Protein AF-0000000078528444 (afdb_homodimer)

Solvent-accessible surface area (backbone atoms only — not comparable to full-atom values): 7520 Å² total; per-residue (Å²): 133,92,70,91,49,75,24,72,41,62,31,31,25,71,40,75,47,79,59,92,62,37,23,43,39,30,30,40,51,49,63,87,40,66,43,49,20,48,39,47,48,66,54,41,60,75,69,61,65,46,71,70,37,68,32,28,48,34,29,43,23,76,49,30,40,80,46,70,135,135,90,71,89,49,73,26,72,39,62,30,30,26,71,40,74,47,78,57,94,61,39,24,42,39,28,30,39,49,49,64,88,42,67,45,51,21,46,40,47,49,66,54,40,58,74,69,61,66,46,71,71,36,68,33,30,46,35,30,42,24,77,50,30,41,79,44,71,135

pLDDT: mean 96.53, std 6.52, range [53.47, 98.94]

InterPro domains:
  IPR004606 Molybdenum-pterin binding domain [PS51866] (2-68)
  IPR004606 Molybdenum-pterin binding domain [TIGR00638] (1-67)
  IPR005116 Transport-associated OB, type 1 [PF03459] (4-66)
  IPR008995 Molybdate/tungstate binding, C-terminal [SSF50331] (1-69)

Nearest PDB structures (foldseek):
  9bjf-assembly1_E  TM=9.852E-01  e=2.372E-08  Eubacterium limosum
  1gut-assembly1_C  TM=9.448E-01  e=1.728E-06  Clostridium pasteurianum
  1h9m-assembly1_A  TM=9.781E-01  e=3.579E-05  Azotobacter vinelandii
  1h9r-assembly1_A  TM=9.272E-01  e=1.559E-03  Escherichia coli
  1o7l-assembly1_A  TM=8.872E-01  e=2.326E-03  Escherichia coli

Secondary structure (DSSP, 8-state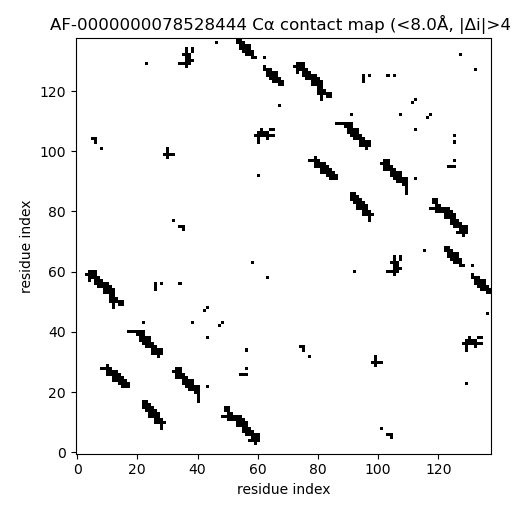):
-----SEEEEEEEEEEEE-SSEEEEEEEEETTEEEEEEEEHHHHHHTT--TT-EEEEEE-GGG-EEE--/-----SEEEEEEEEEEEE-SSEEEEEEEEETTEEEEEEEEHHHHHHTT--TT-EEEEEE-GGG-EEE--

Sequence (138 aa):
MKLSARNQFKGKVVGIETGAVNAIVTIDIGGGNIVSSTVSMAAVRDLELEVGKDAYAIIKATSVMVGIDMKLSARNQFKGKVVGIETGAVNAIVTIDIGGGNIVSSTVSMAAVRDLELEVGKDAYAIIKATSVMVGID

Foldseek 3Di:
DDDPAPDKAKFFFADWADDDFWIWTWTDRDPPDIDIDIGTPVCCVVVVHDGGDIDMDTDHPVRDDDDDD/DDDPFPDKAKFFFADWADDDFWIWTWTDRDPPDIDIDIGTPVCCVVVVHDGGDIDMDTDHPVRDDDDDD

Radius of gyration: 15.29 Å; Cα contacts (8 Å, |Δi|>4): 341; chains: 2; bounding box: 34×42×35 Å

Structure (mmCIF, N/CA/C/O backbone):
data_AF-0000000078528444-model_v1
#
loop_
_entity.id
_entity.type
_entity.pdbx_description
1 polymer 'Molybdenum-pterin-binding protein'
#
loop_
_atom_site.group_PDB
_atom_site.id
_atom_site.type_symbol
_atom_site.label_atom_id
_atom_site.label_alt_id
_atom_site.label_comp_id
_atom_site.label_asym_id
_atom_site.label_entity_id
_atom_site.label_seq_id
_atom_site.pdbx_PDB_ins_code
_atom_site.Cartn_x
_atom_site.Cartn_y
_atom_site.Cartn_z
_atom_site.occupancy
_atom_site.B_iso_or_equiv
_atom_site.auth_seq_id
_atom_site.auth_comp_id
_atom_site.auth_asym_id
_atom_site.auth_atom_id
_atom_site.pdbx_PDB_model_num
ATOM 1 N N . MET A 1 1 ? -16.922 9.586 1.63 1 53.47 1 MET A N 1
ATOM 2 C CA . MET A 1 1 ? -16.25 9.648 0.338 1 53.47 1 MET A CA 1
ATOM 3 C C . MET A 1 1 ? -16.234 8.281 -0.336 1 53.47 1 MET A C 1
ATOM 5 O O . MET A 1 1 ? -16.094 7.258 0.335 1 53.47 1 MET A O 1
ATOM 9 N N . LYS A 1 2 ? -16.828 8.172 -1.377 1 73.38 2 LYS A N 1
ATOM 10 C CA . LYS A 1 2 ? -16.844 6.91 -2.117 1 73.38 2 LYS A CA 1
ATOM 11 C C . LYS A 1 2 ? -15.617 6.777 -3.012 1 73.38 2 LYS A C 1
ATOM 13 O O . LYS A 1 2 ? -15.375 7.625 -3.873 1 73.38 2 LYS A O 1
ATOM 18 N N . LEU A 1 3 ? -14.547 6.039 -2.758 1 83.19 3 LEU A N 1
ATOM 19 C CA . LEU A 1 3 ? -13.352 5.797 -3.561 1 83.19 3 LEU A CA 1
ATOM 20 C C . LEU A 1 3 ? -13.336 4.367 -4.082 1 83.19 3 LEU A C 1
ATOM 22 O O . LEU A 1 3 ? -13.859 3.457 -3.438 1 83.19 3 LEU A O 1
ATOM 26 N N . SER A 1 4 ? -12.875 4.242 -5.293 1 90.19 4 SER A N 1
ATOM 27 C CA . SER A 1 4 ? -12.789 2.941 -5.949 1 90.19 4 SER A CA 1
ATOM 28 C C . SER A 1 4 ? -11.531 2.186 -5.52 1 90.19 4 SER A C 1
ATOM 30 O O . SER A 1 4 ? -11.305 1.058 -5.961 1 90.19 4 SER A O 1
ATOM 32 N N . ALA A 1 5 ? -10.789 2.738 -4.684 1 92.06 5 ALA A N 1
ATOM 33 C CA . ALA A 1 5 ? -9.547 2.1 -4.25 1 92.06 5 ALA A CA 1
ATOM 34 C C . ALA A 1 5 ? -9.836 0.871 -3.393 1 92.06 5 ALA A C 1
ATOM 36 O O . ALA A 1 5 ? -10.586 0.951 -2.412 1 92.06 5 ALA A O 1
ATOM 37 N N . ARG A 1 6 ? -9.18 -0.217 -3.607 1 93.94 6 ARG A N 1
ATOM 38 C CA . ARG A 1 6 ? -9.461 -1.472 -2.918 1 93.94 6 ARG A CA 1
ATOM 39 C C . ARG A 1 6 ? -8.75 -1.53 -1.57 1 93.94 6 ARG A C 1
ATOM 41 O O . ARG A 1 6 ? -9.164 -2.271 -0.676 1 93.94 6 ARG A O 1
ATOM 48 N N . ASN A 1 7 ? -7.656 -0.787 -1.561 1 98.44 7 ASN A N 1
ATOM 49 C CA . ASN A 1 7 ? -6.902 -0.777 -0.31 1 98.44 7 ASN A CA 1
ATOM 50 C C . ASN A 1 7 ? -7.137 0.51 0.475 1 98.44 7 ASN A C 1
ATOM 52 O O . ASN A 1 7 ? -6.738 1.591 0.038 1 98.44 7 ASN A O 1
ATOM 56 N N . GLN A 1 8 ? -7.75 0.389 1.627 1 97.81 8 GLN A N 1
ATOM 57 C CA . GLN A 1 8 ? -7.961 1.497 2.553 1 97.81 8 GLN A CA 1
ATOM 58 C C . GLN A 1 8 ? -7.656 1.078 3.988 1 97.81 8 GLN A C 1
ATOM 60 O O . GLN A 1 8 ? -8.367 0.253 4.562 1 97.81 8 GLN A O 1
ATOM 65 N N . PHE A 1 9 ? -6.641 1.693 4.539 1 97.94 9 PHE A N 1
ATOM 66 C CA . PHE A 1 9 ? -6.199 1.32 5.879 1 97.94 9 PHE A CA 1
ATOM 67 C C . PHE A 1 9 ? -6.285 2.51 6.828 1 97.94 9 PHE A C 1
ATOM 69 O O . PHE A 1 9 ? -5.645 3.537 6.605 1 97.94 9 PHE A O 1
ATOM 76 N N . LYS A 1 10 ? -7.066 2.35 7.828 1 97.81 10 LYS A N 1
ATOM 77 C CA . LYS A 1 10 ? -7.117 3.373 8.867 1 97.81 10 LYS A CA 1
ATOM 78 C C . LYS A 1 10 ? -5.895 3.299 9.773 1 97.81 10 LYS A C 1
ATOM 80 O O . LYS A 1 10 ? -5.422 2.209 10.102 1 97.81 10 LYS A O 1
ATOM 85 N N . GLY A 1 11 ? -5.449 4.43 10.172 1 98.38 11 GLY A N 1
ATOM 86 C CA . GLY A 1 11 ? -4.32 4.473 11.086 1 98.38 11 GLY A CA 1
ATOM 87 C C . GLY A 1 11 ? -4.098 5.844 11.695 1 98.38 11 GLY A C 1
ATOM 88 O O . GLY A 1 11 ? -5.027 6.652 11.773 1 98.38 11 GLY A O 1
ATOM 89 N N . LYS A 1 12 ? -2.895 5.98 12.188 1 98.75 12 LYS A N 1
ATOM 90 C CA . LYS A 1 12 ? -2.475 7.234 12.812 1 98.75 12 LYS A CA 1
ATOM 91 C C . LYS A 1 12 ? -1.188 7.758 12.18 1 98.75 12 LYS A C 1
ATOM 93 O O . LYS A 1 12 ? -0.255 6.992 11.93 1 98.75 12 LYS A O 1
ATOM 98 N N . VAL A 1 13 ? -1.215 9.07 11.977 1 98.94 13 VAL A N 1
ATOM 99 C CA . VAL A 1 13 ? 0.032 9.68 11.523 1 98.94 13 VAL A CA 1
ATOM 100 C C . VAL A 1 13 ? 1.078 9.594 12.633 1 98.94 13 VAL A C 1
ATOM 102 O O . VAL A 1 13 ? 0.836 10.039 13.758 1 98.94 13 VAL A O 1
ATOM 105 N N . VAL A 1 14 ? 2.232 9.07 12.305 1 98.88 14 VAL A N 1
ATOM 106 C CA . VAL A 1 14 ? 3.238 8.914 13.352 1 98.88 14 VAL A CA 1
ATOM 107 C C . VAL A 1 14 ? 4.504 9.68 12.977 1 98.88 14 VAL A C 1
ATOM 109 O O . VAL A 1 14 ? 5.438 9.781 13.773 1 98.88 14 VAL A O 1
ATOM 112 N N . GLY A 1 15 ? 4.539 10.188 11.734 1 98.81 15 GLY A N 1
ATOM 113 C CA . GLY A 1 15 ? 5.684 10.984 11.312 1 98.81 15 GLY A CA 1
ATOM 114 C C . GLY A 1 15 ? 5.406 11.828 10.086 1 98.81 15 GLY A C 1
ATOM 115 O O . GLY A 1 15 ? 4.645 11.414 9.203 1 98.81 15 GLY A O 1
ATOM 116 N N . ILE A 1 16 ? 6.027 12.992 10.039 1 98.75 16 ILE A N 1
ATOM 117 C CA . ILE A 1 16 ? 6.023 13.867 8.875 1 98.75 16 ILE A CA 1
ATOM 118 C C . ILE A 1 16 ? 7.422 14.438 8.648 1 98.75 16 ILE A C 1
ATOM 120 O O . ILE A 1 16 ? 7.941 15.172 9.5 1 98.75 16 ILE A O 1
ATOM 124 N N . GLU A 1 17 ? 7.957 14.055 7.594 1 98.56 17 GLU A N 1
ATOM 125 C CA . GLU A 1 17 ? 9.242 14.602 7.168 1 98.56 17 GLU A CA 1
ATOM 126 C C . GLU A 1 17 ? 9.07 15.594 6.027 1 98.56 17 GLU A C 1
ATOM 128 O O . GLU A 1 17 ? 8.812 15.203 4.887 1 98.56 17 GLU A O 1
ATOM 133 N N . THR A 1 18 ? 9.32 16.859 6.328 1 97.31 18 THR A N 1
ATOM 134 C CA . THR A 1 18 ? 9 17.906 5.379 1 97.31 18 THR A CA 1
ATOM 135 C C . THR A 1 18 ? 10.188 18.203 4.465 1 97.31 18 THR A C 1
ATOM 137 O O . THR A 1 18 ? 11.336 18.188 4.91 1 97.31 18 THR A O 1
ATOM 140 N N . GLY A 1 19 ? 9.844 18.328 3.17 1 95.62 19 GLY A N 1
ATOM 141 C CA . GLY A 1 19 ? 10.773 18.891 2.199 1 95.62 19 GLY A CA 1
ATOM 142 C C . GLY A 1 19 ? 10.336 20.234 1.662 1 95.62 19 GLY A C 1
ATOM 143 O O . GLY A 1 19 ? 9.609 20.969 2.334 1 95.62 19 GLY A O 1
ATOM 144 N N . ALA A 1 20 ? 10.914 20.547 0.524 1 95.88 20 ALA A N 1
ATOM 145 C CA . ALA A 1 20 ? 10.586 21.844 -0.05 1 95.88 20 ALA A CA 1
ATOM 146 C C . ALA A 1 20 ? 9.203 21.828 -0.688 1 95.88 20 ALA A C 1
ATOM 148 O O . ALA A 1 20 ? 8.422 22.766 -0.506 1 95.88 20 ALA A O 1
ATOM 149 N N . VAL A 1 21 ? 8.922 20.812 -1.365 1 97.5 21 VAL A N 1
ATOM 150 C CA . VAL A 1 21 ? 7.672 20.734 -2.119 1 97.5 21 VAL A CA 1
ATOM 151 C C . VAL A 1 21 ? 6.789 19.625 -1.557 1 97.5 21 VAL A C 1
ATOM 153 O O . VAL A 1 21 ? 5.57 19.781 -1.44 1 97.5 21 VAL A O 1
ATOM 156 N N . ASN A 1 22 ? 7.441 18.531 -1.132 1 98.5 22 ASN A N 1
ATOM 157 C CA . ASN A 1 22 ? 6.719 17.359 -0.651 1 98.5 22 ASN A CA 1
ATOM 158 C C . ASN A 1 22 ? 7.148 16.984 0.762 1 98.5 22 ASN A C 1
ATOM 160 O O . ASN A 1 22 ? 8.109 17.547 1.297 1 98.5 22 ASN A O 1
ATOM 164 N N . ALA A 1 23 ? 6.355 16.188 1.32 1 98.56 23 ALA A N 1
ATOM 165 C CA . ALA A 1 23 ? 6.672 15.547 2.596 1 98.56 23 ALA A CA 1
ATOM 166 C C . ALA A 1 23 ? 6.488 14.031 2.516 1 98.56 23 ALA A C 1
ATOM 168 O O . ALA A 1 23 ? 5.762 13.531 1.654 1 98.56 23 ALA A O 1
ATOM 169 N N . ILE A 1 24 ? 7.219 13.359 3.354 1 98.75 24 ILE A N 1
ATOM 170 C CA . ILE A 1 24 ? 6.93 11.953 3.621 1 98.75 24 ILE A CA 1
ATOM 171 C C . ILE A 1 24 ? 6.082 11.836 4.887 1 98.75 24 ILE A C 1
ATOM 173 O O . ILE A 1 24 ? 6.52 12.227 5.973 1 98.75 24 ILE A O 1
ATOM 177 N N . VAL A 1 25 ? 4.895 11.375 4.719 1 98.88 25 VAL A N 1
ATOM 178 C CA . VAL A 1 25 ? 3.996 11.117 5.84 1 98.88 25 VAL A CA 1
ATOM 179 C C . VAL A 1 25 ? 3.971 9.617 6.148 1 98.88 25 VAL A C 1
ATOM 181 O O . VAL A 1 25 ? 3.799 8.797 5.246 1 98.88 25 VAL A O 1
ATOM 184 N N . THR A 1 26 ? 4.168 9.281 7.371 1 98.94 26 THR A N 1
ATOM 185 C CA . THR A 1 26 ? 4.102 7.883 7.777 1 98.94 26 THR A CA 1
ATOM 186 C C . THR A 1 26 ? 2.869 7.625 8.633 1 98.94 26 THR A C 1
ATOM 188 O O . THR A 1 26 ? 2.58 8.383 9.562 1 98.94 26 THR A O 1
ATOM 191 N N . ILE A 1 27 ? 2.164 6.613 8.258 1 98.88 27 ILE A N 1
ATOM 192 C CA . ILE A 1 27 ? 0.93 6.223 8.93 1 98.88 27 ILE A CA 1
ATOM 193 C C . ILE A 1 27 ? 1.085 4.824 9.523 1 98.88 27 ILE A C 1
ATOM 195 O O . ILE A 1 27 ? 1.417 3.875 8.805 1 98.88 27 ILE A O 1
ATOM 199 N N . ASP A 1 28 ? 0.931 4.676 10.828 1 98.88 28 ASP A N 1
ATOM 200 C CA . ASP A 1 28 ? 0.838 3.379 11.484 1 98.88 28 ASP A CA 1
ATOM 201 C C . ASP A 1 28 ? -0.541 2.756 11.281 1 98.88 28 ASP A C 1
ATOM 203 O O . ASP A 1 28 ? -1.54 3.268 11.797 1 98.88 28 ASP A O 1
ATOM 207 N N . ILE A 1 29 ? -0.603 1.649 10.594 1 98.56 29 ILE A N 1
ATOM 208 C CA . ILE A 1 29 ? -1.894 1.052 10.273 1 98.56 29 ILE A CA 1
ATOM 209 C C . ILE A 1 29 ? -2.117 -0.19 11.133 1 98.56 29 ILE A C 1
ATOM 211 O O . ILE A 1 29 ? -2.994 -1.008 10.836 1 98.56 29 ILE A O 1
ATOM 215 N N . GLY A 1 30 ? -1.267 -0.396 12.133 1 97.5 30 GLY A N 1
ATOM 216 C CA . GLY A 1 30 ? -1.402 -1.497 13.07 1 97.5 30 GLY A CA 1
ATOM 217 C C . GLY A 1 30 ? -0.642 -2.74 12.648 1 97.5 30 GLY A C 1
ATOM 218 O O . GLY A 1 30 ? -0.166 -2.828 11.516 1 97.5 30 GLY A O 1
ATOM 219 N N . GLY A 1 31 ? -0.461 -3.723 13.68 1 95.62 31 GLY A N 1
ATOM 220 C CA . GLY A 1 31 ? 0.201 -4.988 13.406 1 95.62 31 GLY A CA 1
ATOM 221 C C . GLY A 1 31 ? 1.672 -4.836 13.07 1 95.62 31 GLY A C 1
ATOM 222 O O . GLY A 1 31 ? 2.252 -5.684 12.398 1 95.62 31 GLY A O 1
ATOM 223 N N . GLY A 1 32 ? 2.229 -3.709 13.422 1 96.44 32 GLY A N 1
ATOM 224 C CA . GLY A 1 32 ? 3.631 -3.461 13.133 1 96.44 32 GLY A CA 1
ATOM 225 C C . GLY A 1 32 ? 3.865 -2.922 11.734 1 96.44 32 GLY A C 1
ATOM 226 O O . GLY A 1 32 ? 5.008 -2.826 11.281 1 96.44 32 GLY A O 1
ATOM 227 N N . ASN A 1 33 ? 2.818 -2.52 11.109 1 98.12 33 ASN A N 1
ATOM 228 C CA . ASN A 1 33 ? 2.928 -2.023 9.742 1 98.12 33 ASN A CA 1
ATOM 229 C C . ASN A 1 33 ? 2.863 -0.5 9.688 1 98.12 33 ASN A C 1
ATOM 231 O O . ASN A 1 33 ? 1.888 0.1 10.148 1 98.12 33 ASN A O 1
ATOM 235 N N . ILE A 1 34 ? 3.857 0.096 9.133 1 98.69 34 ILE A N 1
ATOM 236 C CA . ILE A 1 34 ? 3.92 1.533 8.898 1 98.69 34 ILE A CA 1
ATOM 237 C C . ILE A 1 34 ? 3.955 1.805 7.395 1 98.69 34 ILE A C 1
ATOM 239 O O . ILE A 1 34 ? 4.738 1.189 6.664 1 98.69 34 ILE A O 1
ATOM 243 N N . VAL A 1 35 ? 3.076 2.676 6.918 1 98.88 35 VAL A N 1
ATOM 244 C CA . VAL A 1 35 ? 2.998 3.029 5.504 1 98.88 35 VAL A CA 1
ATOM 245 C C . VAL A 1 35 ? 3.553 4.438 5.289 1 98.88 35 VAL A C 1
ATOM 247 O O . VAL A 1 35 ? 3.15 5.379 5.977 1 98.88 35 VAL A O 1
ATOM 250 N N . SER A 1 36 ? 4.465 4.598 4.359 1 98.88 36 SER A N 1
ATOM 251 C CA . SER A 1 36 ? 4.98 5.898 3.949 1 98.88 36 SER A CA 1
ATOM 252 C C . SER A 1 36 ? 4.262 6.41 2.705 1 98.88 36 SER A C 1
ATOM 254 O O . SER A 1 36 ? 3.998 5.645 1.774 1 98.88 36 SER A O 1
ATOM 256 N N . SER A 1 37 ? 3.986 7.672 2.727 1 98.88 37 SER A N 1
ATOM 257 C CA . SER A 1 37 ? 3.363 8.352 1.598 1 98.88 37 SER A CA 1
ATOM 258 C C . SER A 1 37 ? 4.105 9.641 1.252 1 98.88 37 SER A C 1
ATOM 260 O O . SER A 1 37 ? 4.48 10.406 2.143 1 98.88 37 SER A O 1
ATOM 262 N N . THR A 1 38 ? 4.316 9.844 -0.012 1 98.75 38 THR A N 1
ATOM 263 C CA . THR A 1 38 ? 4.773 11.156 -0.463 1 98.75 38 THR A CA 1
ATOM 264 C C . THR A 1 38 ? 3.592 12.07 -0.757 1 98.75 38 THR A C 1
ATOM 266 O O . THR A 1 38 ? 2.785 11.789 -1.646 1 98.75 38 THR A O 1
ATOM 269 N N . VAL A 1 39 ? 3.479 13.109 -0.099 1 98.44 39 VAL A N 1
ATOM 270 C CA . VAL A 1 39 ? 2.352 14.039 -0.139 1 98.44 39 VAL A CA 1
ATOM 271 C C . VAL A 1 39 ? 2.861 15.453 -0.377 1 98.44 39 VAL A C 1
ATOM 273 O O . VAL A 1 39 ? 3.914 15.844 0.138 1 98.44 39 VAL A O 1
ATOM 276 N N . SER A 1 40 ? 2.07 16.156 -1.15 1 98 40 SER A N 1
ATOM 277 C CA . SER A 1 40 ? 2.49 17.547 -1.349 1 98 40 SER A CA 1
ATOM 278 C C . SER A 1 40 ? 2.373 18.344 -0.059 1 98 40 SER A C 1
ATOM 280 O O . SER A 1 40 ? 1.512 18.062 0.777 1 98 40 SER A O 1
ATOM 282 N N . MET A 1 41 ? 3.219 19.438 0.044 1 98 41 MET A N 1
ATOM 283 C CA . MET A 1 41 ? 3.135 20.312 1.212 1 98 41 MET A CA 1
ATOM 284 C C . MET A 1 41 ? 1.774 21 1.279 1 98 41 MET A C 1
ATOM 286 O O . MET A 1 41 ? 1.251 21.234 2.367 1 98 41 MET A O 1
ATOM 290 N N . ALA A 1 42 ? 1.18 21.312 0.149 1 97.81 42 ALA A N 1
ATOM 291 C CA . ALA A 1 42 ? -0.16 21.891 0.13 1 97.81 42 ALA A CA 1
ATOM 292 C C . ALA A 1 42 ? -1.182 20.938 0.744 1 97.81 42 ALA A C 1
ATOM 294 O O . ALA A 1 42 ? -2.031 21.359 1.534 1 97.81 42 ALA A O 1
ATOM 295 N N . ALA A 1 43 ? -1.111 19.672 0.382 1 97.44 43 ALA A N 1
ATOM 296 C CA . ALA A 1 43 ? -2.037 18.672 0.917 1 97.44 43 ALA A CA 1
ATOM 297 C C . ALA A 1 43 ? -1.861 18.516 2.424 1 97.44 43 ALA A C 1
ATOM 299 O O . ALA A 1 43 ? -2.842 18.359 3.158 1 97.44 43 ALA A O 1
ATOM 300 N N . VAL A 1 44 ? -0.634 18.5 2.916 1 98.06 44 VAL A N 1
ATOM 301 C CA . VAL A 1 44 ? -0.352 18.391 4.344 1 98.06 44 VAL A CA 1
ATOM 302 C C . VAL A 1 44 ? -1.071 19.516 5.094 1 98.06 44 VAL A C 1
ATOM 304 O O . VAL A 1 44 ? -1.7 19.281 6.125 1 98.06 44 VAL A O 1
ATOM 307 N N . ARG A 1 45 ? -0.986 20.703 4.57 1 97.5 45 ARG A N 1
ATOM 308 C CA . ARG A 1 45 ? -1.608 21.859 5.191 1 97.5 45 ARG A CA 1
ATOM 309 C C . ARG A 1 45 ? -3.127 21.797 5.074 1 97.5 45 ARG A C 1
ATOM 311 O O . ARG A 1 45 ? -3.84 21.984 6.062 1 97.5 45 ARG A O 1
ATOM 318 N N . ASP A 1 46 ? -3.605 21.516 3.848 1 97.81 46 ASP A N 1
ATOM 319 C CA . ASP A 1 46 ? -5.043 21.516 3.582 1 97.81 46 ASP A CA 1
ATOM 320 C C . ASP A 1 46 ? -5.754 20.469 4.438 1 97.81 46 ASP A C 1
ATOM 322 O O . ASP A 1 46 ? -6.887 20.688 4.879 1 97.81 46 ASP A O 1
ATOM 326 N N . LEU A 1 47 ? -5.125 19.344 4.66 1 97.94 47 LEU A N 1
ATOM 327 C CA . LEU A 1 47 ? -5.727 18.25 5.418 1 97.94 47 LEU A CA 1
ATOM 328 C C . LEU A 1 47 ? -5.395 18.375 6.902 1 97.94 47 LEU A C 1
ATOM 330 O O . LEU A 1 47 ? -5.883 17.594 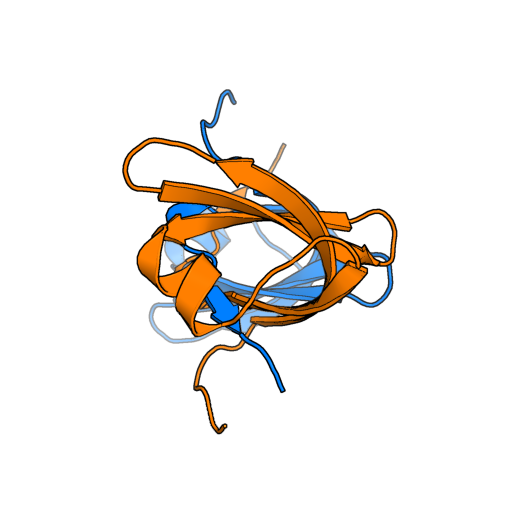7.719 1 97.94 47 LEU A O 1
ATOM 334 N N . GLU A 1 48 ? -4.504 19.344 7.199 1 98.06 48 GLU A N 1
ATOM 335 C CA . GLU A 1 48 ? -4.074 19.578 8.57 1 98.06 48 GLU A CA 1
ATOM 336 C C . GLU A 1 48 ? -3.463 18.328 9.188 1 98.06 48 GLU A C 1
ATOM 338 O O . GLU A 1 48 ? -3.828 17.938 10.297 1 98.06 48 GLU A O 1
ATOM 343 N N . LEU A 1 49 ? -2.629 17.766 8.5 1 98.62 49 LEU A N 1
ATOM 344 C CA . LEU A 1 49 ? -1.981 16.547 8.984 1 98.62 49 LEU A CA 1
ATOM 345 C C . LEU A 1 49 ? -0.989 16.875 10.094 1 98.62 49 LEU A C 1
ATOM 347 O O . LEU A 1 49 ? -0.253 17.859 10.008 1 98.62 49 LEU A O 1
ATOM 351 N N . GLU A 1 50 ? -0.978 16.094 11.102 1 98.44 50 GLU A N 1
ATOM 352 C CA . GLU A 1 50 ? -0.04 16.172 12.219 1 98.44 50 GLU A CA 1
ATOM 353 C C . GLU A 1 50 ? 0.125 14.805 12.891 1 98.44 50 GLU A C 1
ATOM 355 O O . GLU 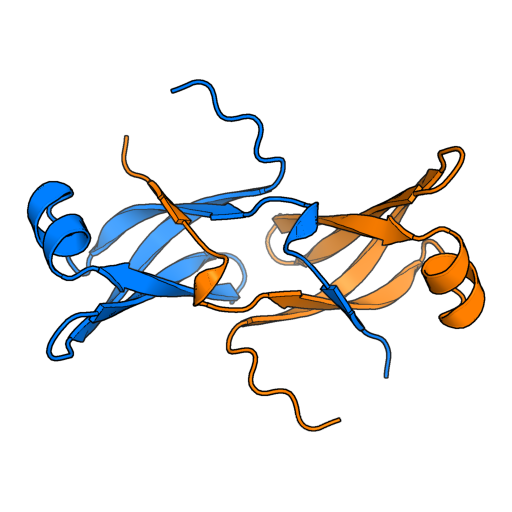A 1 50 ? -0.769 13.961 12.82 1 98.44 50 GLU A O 1
ATOM 360 N N . VAL A 1 51 ? 1.265 14.703 13.508 1 98.69 51 VAL A N 1
ATOM 361 C CA . VAL A 1 51 ? 1.493 13.461 14.242 1 98.69 51 VAL A CA 1
ATOM 362 C C . VAL A 1 51 ? 0.385 13.266 15.273 1 98.69 51 VAL A C 1
ATOM 364 O O . VAL A 1 51 ? 0.021 14.195 15.992 1 98.69 51 VAL A O 1
ATOM 367 N N . GLY A 1 52 ? -0.134 12.062 15.289 1 98.69 52 GLY A N 1
ATOM 368 C CA . GLY A 1 52 ? -1.221 11.742 16.203 1 98.69 52 GLY A CA 1
ATOM 369 C C . GLY A 1 52 ? -2.586 11.773 15.539 1 98.69 52 GLY A C 1
ATOM 370 O O . GLY A 1 52 ? -3.559 11.25 16.078 1 98.69 52 GLY A O 1
ATOM 371 N N . LYS A 1 53 ? -2.711 12.383 14.422 1 98.5 53 LYS A N 1
ATOM 372 C CA . LYS A 1 53 ? -3.982 12.523 13.719 1 98.5 53 LYS A CA 1
ATOM 373 C C . LYS A 1 53 ? -4.41 11.203 13.078 1 98.5 53 LYS A C 1
ATOM 375 O O . LYS A 1 53 ? -3.584 10.484 12.516 1 98.5 53 LYS A O 1
ATOM 380 N N . ASP A 1 54 ? -5.734 10.898 13.141 1 98.62 54 ASP A N 1
ATOM 381 C CA . ASP A 1 54 ? -6.289 9.758 12.406 1 98.62 54 ASP A CA 1
ATOM 382 C C . ASP A 1 54 ? -6.289 10.016 10.906 1 98.62 54 ASP A C 1
ATOM 384 O O . ASP A 1 54 ? -6.676 11.102 10.461 1 98.62 54 ASP A O 1
ATOM 388 N N . ALA A 1 55 ? -5.867 9.039 10.164 1 98.56 55 ALA A N 1
ATOM 389 C CA . ALA A 1 55 ? -5.816 9.164 8.711 1 98.56 55 ALA A CA 1
ATOM 390 C C . ALA A 1 55 ? -5.957 7.797 8.039 1 98.56 55 ALA A C 1
ATOM 392 O O . ALA A 1 55 ? -5.914 6.762 8.703 1 98.56 55 ALA A O 1
ATOM 393 N N . TYR A 1 56 ? -6.199 7.832 6.746 1 98.38 56 TYR A N 1
ATOM 394 C CA . TYR A 1 56 ? -6.27 6.629 5.926 1 98.38 56 TYR A CA 1
ATOM 395 C C . TYR A 1 56 ? -5.121 6.59 4.922 1 98.38 56 TYR A C 1
ATOM 397 O O . TYR A 1 56 ? -4.789 7.605 4.309 1 98.38 56 TYR A O 1
ATOM 405 N N . ALA A 1 57 ? -4.488 5.441 4.828 1 98.75 57 ALA A N 1
ATOM 406 C CA . ALA A 1 57 ? -3.68 5.133 3.648 1 98.75 57 ALA A CA 1
ATOM 407 C C . ALA A 1 57 ? -4.523 4.477 2.561 1 98.75 57 ALA A C 1
ATOM 409 O O . ALA A 1 57 ? -5.133 3.426 2.785 1 98.75 57 ALA A O 1
ATOM 410 N N . ILE A 1 58 ? -4.562 5.074 1.415 1 98.75 58 ILE A N 1
ATOM 411 C CA . ILE A 1 58 ? -5.406 4.625 0.314 1 98.75 58 ILE A CA 1
ATOM 412 C C . ILE A 1 58 ? -4.539 4.293 -0.898 1 98.75 58 ILE A C 1
ATOM 414 O O . ILE A 1 58 ? -3.723 5.113 -1.325 1 98.75 58 ILE A O 1
ATOM 418 N N . ILE A 1 59 ? -4.691 3.084 -1.43 1 98.75 59 ILE A N 1
ATOM 419 C CA . ILE A 1 59 ? -3.826 2.586 -2.494 1 98.75 59 ILE A CA 1
ATOM 420 C C . ILE A 1 59 ? -4.66 1.832 -3.527 1 98.75 59 ILE A C 1
ATOM 42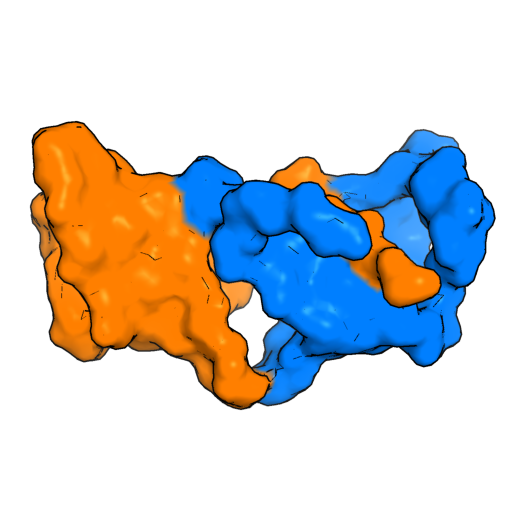2 O O . ILE A 1 59 ? -5.387 0.896 -3.184 1 98.75 59 ILE A O 1
ATOM 426 N N . LYS A 1 60 ? -4.484 2.225 -4.75 1 98.44 60 LYS A N 1
ATOM 427 C CA . LYS A 1 60 ? -5.113 1.425 -5.797 1 98.44 60 LYS A CA 1
ATOM 428 C C . LYS A 1 60 ? -4.441 0.059 -5.922 1 98.44 60 LYS A C 1
ATOM 430 O O . LYS A 1 60 ? -3.217 -0.047 -5.844 1 98.44 60 LYS A O 1
ATOM 435 N N . ALA A 1 61 ? -5.273 -0.885 -6.184 1 98.62 61 ALA A N 1
ATOM 436 C CA . ALA A 1 61 ? -4.73 -2.229 -6.379 1 98.62 61 ALA A CA 1
ATOM 437 C C . ALA A 1 61 ? -3.709 -2.25 -7.508 1 98.62 61 ALA A C 1
ATOM 439 O O . ALA A 1 61 ? -2.736 -3.008 -7.461 1 98.62 61 ALA A O 1
ATOM 440 N N . THR A 1 62 ? -3.865 -1.404 -8.469 1 98.12 62 THR A N 1
ATOM 441 C CA . THR A 1 62 ? -2.982 -1.356 -9.633 1 98.12 62 THR A CA 1
ATOM 442 C C . THR A 1 62 ? -1.628 -0.759 -9.258 1 98.12 62 THR A C 1
ATOM 444 O O . THR A 1 62 ? -0.664 -0.869 -10.016 1 98.12 62 THR A O 1
ATOM 447 N N . SER A 1 63 ? -1.537 -0.174 -8.078 1 98.62 63 SER A N 1
ATOM 448 C CA . SER A 1 63 ? -0.294 0.456 -7.645 1 98.62 63 SER A CA 1
ATOM 449 C C . SER A 1 63 ? 0.487 -0.456 -6.703 1 98.62 63 SER A C 1
ATOM 451 O O . SER A 1 63 ? 1.52 -0.058 -6.16 1 98.62 63 SER A O 1
ATOM 453 N N . VAL A 1 64 ? -0.039 -1.628 -6.488 1 98.81 64 VAL A N 1
ATOM 454 C CA . VAL A 1 64 ? 0.621 -2.605 -5.629 1 98.81 64 VAL A CA 1
ATOM 455 C C . VAL A 1 64 ? 1.359 -3.631 -6.484 1 98.81 64 VAL A C 1
ATOM 457 O O . VAL A 1 64 ? 0.745 -4.34 -7.285 1 98.81 64 VAL A O 1
ATOM 460 N N . MET A 1 65 ? 2.641 -3.699 -6.242 1 98.25 65 MET A N 1
ATOM 461 C CA . MET A 1 65 ? 3.434 -4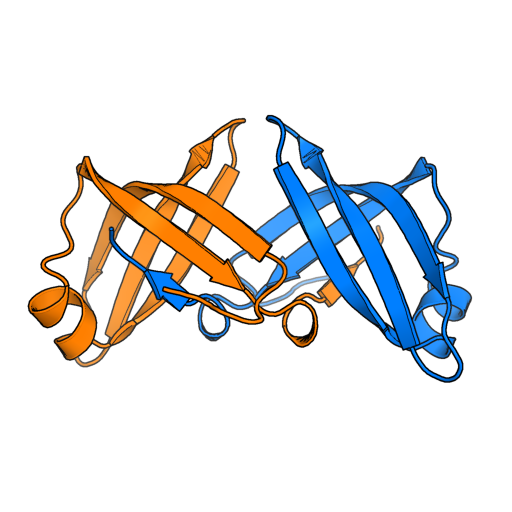.754 -6.867 1 98.25 65 MET A CA 1
ATOM 462 C C . MET A 1 65 ? 3.541 -5.969 -5.953 1 98.25 65 MET A C 1
ATOM 464 O O . MET A 1 65 ? 3.549 -5.828 -4.727 1 98.25 65 MET A O 1
ATOM 468 N N . VAL A 1 66 ? 3.719 -7.129 -6.598 1 98.44 66 VAL A N 1
ATOM 469 C CA . VAL A 1 66 ? 3.92 -8.367 -5.852 1 98.44 66 VAL A CA 1
ATOM 470 C C . VAL A 1 66 ? 5.324 -8.906 -6.113 1 98.44 66 VAL A C 1
ATOM 472 O O . VAL A 1 66 ? 5.746 -9.023 -7.27 1 98.44 66 VAL A O 1
ATOM 475 N N . GLY A 1 67 ? 6.043 -9.117 -5.051 1 97.12 67 GLY A N 1
ATOM 476 C CA . GLY A 1 67 ? 7.367 -9.719 -5.133 1 97.12 67 GLY A CA 1
ATOM 477 C C . GLY A 1 67 ? 7.473 -11.039 -4.391 1 97.12 67 GLY A C 1
ATOM 478 O O . GLY A 1 67 ? 6.656 -11.328 -3.516 1 97.12 67 GLY A O 1
ATOM 479 N N . ILE A 1 68 ? 8.453 -11.891 -4.82 1 95.56 68 ILE A N 1
ATOM 480 C CA . ILE A 1 68 ? 8.742 -13.141 -4.133 1 95.56 68 ILE A CA 1
ATOM 481 C C . ILE A 1 68 ? 10.242 -13.227 -3.83 1 95.56 68 ILE A C 1
ATOM 483 O O . ILE A 1 68 ? 11.047 -12.516 -4.434 1 95.56 68 ILE A O 1
ATOM 487 N N . ASP A 1 69 ? 10.641 -14.016 -2.666 1 86.81 69 ASP A N 1
ATOM 488 C CA . ASP A 1 69 ? 12.047 -14.25 -2.357 1 86.81 69 ASP A CA 1
ATOM 489 C C . ASP A 1 69 ? 12.688 -15.156 -3.398 1 86.81 69 ASP A C 1
ATOM 491 O O . ASP A 1 69 ? 12.039 -16.062 -3.936 1 86.81 69 ASP A O 1
ATOM 495 N N . MET B 1 1 ? 17 -8.43 -3.773 1 53.59 1 MET B N 1
ATOM 496 C CA . MET B 1 1 ? 16.547 -7.426 -4.734 1 53.59 1 MET B CA 1
ATOM 497 C C . MET B 1 1 ? 16.531 -6.039 -4.102 1 53.59 1 MET B C 1
ATOM 499 O O . MET B 1 1 ? 16.219 -5.891 -2.922 1 53.59 1 MET B O 1
ATOM 503 N N . LYS B 1 2 ? 17.266 -5.234 -4.57 1 73.31 2 LYS B N 1
ATOM 504 C CA . LYS B 1 2 ? 17.328 -3.865 -4.062 1 73.31 2 LYS B CA 1
ATOM 505 C C . LYS B 1 2 ? 16.266 -2.988 -4.723 1 73.31 2 LYS B C 1
ATOM 507 O O . LYS B 1 2 ? 16.234 -2.855 -5.945 1 73.31 2 LYS B O 1
ATOM 512 N N . LEU B 1 3 ? 15.102 -2.605 -4.168 1 83.31 3 LEU B N 1
ATOM 513 C CA . LEU B 1 3 ? 14.047 -1.74 -4.688 1 83.31 3 LEU B CA 1
ATOM 514 C C . LEU B 1 3 ? 13.984 -0.432 -3.904 1 83.31 3 LEU B C 1
ATOM 516 O O . LEU B 1 3 ? 14.328 -0.393 -2.723 1 83.31 3 LEU B O 1
ATOM 520 N N . SER B 1 4 ? 13.719 0.621 -4.629 1 90.44 4 SER B N 1
ATOM 521 C CA . SER B 1 4 ? 13.625 1.953 -4.039 1 90.44 4 SER B CA 1
ATOM 522 C C . SER B 1 4 ? 12.266 2.172 -3.377 1 90.44 4 SER B C 1
ATOM 524 O O . SER B 1 4 ? 12.016 3.232 -2.801 1 90.44 4 SER B O 1
ATOM 526 N N . ALA B 1 5 ? 11.445 1.225 -3.408 1 92.5 5 ALA B N 1
ATOM 527 C CA . ALA B 1 5 ? 10.117 1.363 -2.826 1 92.5 5 ALA B CA 1
ATOM 528 C C . ALA B 1 5 ? 10.188 1.441 -1.305 1 92.5 5 ALA B C 1
ATOM 530 O O . ALA B 1 5 ? 10.781 0.578 -0.66 1 92.5 5 ALA B O 1
ATOM 531 N N . ARG B 1 6 ? 9.492 2.34 -0.679 1 94.06 6 ARG B N 1
ATOM 532 C CA . ARG B 1 6 ? 9.578 2.564 0.761 1 94.06 6 ARG B CA 1
ATOM 533 C C . ARG B 1 6 ? 8.68 1.598 1.521 1 94.06 6 ARG B C 1
ATOM 535 O O . ARG B 1 6 ? 8.898 1.341 2.707 1 94.06 6 ARG B O 1
ATOM 542 N N . ASN B 1 7 ? 7.648 1.193 0.782 1 98.44 7 ASN B N 1
ATOM 543 C CA . ASN B 1 7 ? 6.723 0.265 1.425 1 98.44 7 ASN B CA 1
ATOM 544 C C . ASN B 1 7 ? 6.934 -1.164 0.933 1 98.44 7 ASN B C 1
ATOM 546 O O . ASN B 1 7 ? 6.676 -1.468 -0.234 1 98.44 7 ASN B O 1
ATOM 550 N N . GLN B 1 8 ? 7.359 -2.027 1.821 1 97.81 8 GLN B N 1
ATOM 551 C CA . GLN B 1 8 ? 7.512 -3.453 1.554 1 97.81 8 GLN B CA 1
ATOM 552 C C . GLN B 1 8 ? 6.977 -4.293 2.711 1 97.81 8 GLN B C 1
ATOM 554 O O . GLN B 1 8 ? 7.535 -4.273 3.809 1 97.81 8 GLN B O 1
ATOM 559 N N . PHE B 1 9 ? 5.938 -5.035 2.412 1 97.94 9 PHE B N 1
ATOM 560 C CA . PHE B 1 9 ? 5.281 -5.816 3.455 1 97.94 9 PHE B CA 1
ATOM 561 C C . PHE B 1 9 ? 5.316 -7.305 3.117 1 97.94 9 PHE B C 1
ATOM 563 O O . PHE B 1 9 ? 4.789 -7.723 2.086 1 97.94 9 PHE B O 1
ATOM 570 N N . LYS B 1 10 ? 5.926 -8.031 3.973 1 97.75 10 LYS B N 1
ATOM 571 C CA . LYS B 1 10 ? 5.906 -9.484 3.814 1 97.75 10 LYS B CA 1
ATOM 572 C C . LYS B 1 10 ? 4.562 -10.062 4.246 1 97.75 10 LYS B C 1
ATOM 574 O O . LYS B 1 10 ? 3.967 -9.609 5.223 1 97.75 10 LYS B O 1
ATOM 579 N N . GLY B 1 11 ? 4.145 -11.055 3.541 1 98.38 11 GLY B N 1
ATOM 580 C CA . GLY B 1 11 ? 2.904 -11.727 3.902 1 98.38 11 GLY B CA 1
ATOM 581 C C . GLY B 1 11 ? 2.695 -13.031 3.168 1 98.38 11 GLY B C 1
ATOM 582 O O . GLY B 1 11 ? 3.656 -13.664 2.721 1 98.38 11 GLY B O 1
ATOM 583 N N . LYS B 1 12 ? 1.449 -13.422 3.186 1 98.75 12 LYS B N 1
ATOM 584 C CA . LYS B 1 12 ? 1.036 -14.656 2.523 1 98.75 12 LYS B CA 1
ATOM 585 C C . LYS B 1 12 ? -0.105 -14.398 1.544 1 98.75 12 LYS B C 1
ATOM 587 O O . LYS B 1 12 ? -1.045 -13.664 1.856 1 98.75 12 LYS B O 1
ATOM 592 N N . VAL B 1 13 ? 0.041 -15.055 0.414 1 98.94 13 VAL B N 1
ATOM 593 C CA . VAL B 1 13 ? -1.082 -15 -0.516 1 98.94 13 VAL B CA 1
ATOM 594 C C . VAL B 1 13 ? -2.279 -15.734 0.073 1 98.94 13 VAL B C 1
ATOM 596 O O . VAL B 1 13 ? -2.172 -16.906 0.444 1 98.94 13 VAL B O 1
ATOM 599 N N . VAL B 1 14 ? -3.41 -15.078 0.112 1 98.88 14 VAL B N 1
ATOM 600 C CA . VAL B 1 14 ? -4.562 -15.727 0.727 1 98.88 14 VAL B CA 1
ATOM 601 C C . VAL B 1 14 ? -5.703 -15.82 -0.285 1 98.88 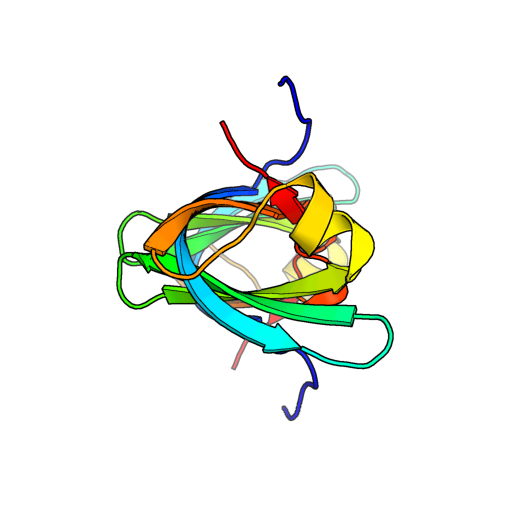14 VAL B C 1
ATOM 603 O O . VAL B 1 14 ? -6.734 -16.438 -0.012 1 98.88 14 VAL B O 1
ATOM 606 N N . GLY B 1 15 ? -5.523 -15.164 -1.448 1 98.75 15 GLY B N 1
ATOM 607 C CA . GLY B 1 15 ? -6.539 -15.25 -2.488 1 98.75 15 GLY B CA 1
ATOM 608 C C . GLY B 1 15 ? -6.027 -14.836 -3.854 1 98.75 15 GLY B C 1
ATOM 609 O O . GLY B 1 15 ? -5.176 -13.945 -3.959 1 98.75 15 GLY B O 1
ATOM 610 N N . ILE B 1 16 ? -6.559 -15.477 -4.883 1 98.75 16 ILE B N 1
ATOM 611 C CA . ILE B 1 16 ? -6.324 -15.109 -6.277 1 98.75 16 ILE B CA 1
ATOM 612 C C . ILE B 1 16 ? -7.633 -15.195 -7.059 1 98.75 16 ILE B C 1
ATOM 614 O O . ILE B 1 16 ? -8.219 -16.281 -7.191 1 98.75 16 ILE B O 1
ATOM 618 N N . GLU B 1 17 ? -8.039 -14.086 -7.48 1 98.56 17 GLU B N 1
ATOM 619 C CA . GLU B 1 17 ? -9.211 -14.008 -8.352 1 98.56 17 GLU B CA 1
ATOM 620 C C . GLU B 1 17 ? -8.805 -13.75 -9.797 1 98.56 17 GLU B C 1
ATOM 622 O O . GLU B 1 17 ? -8.398 -12.633 -10.148 1 98.56 17 GLU B O 1
ATOM 627 N N . THR B 1 18 ? -9.016 -14.742 -10.641 1 97.31 18 THR B N 1
ATOM 628 C CA . THR B 1 18 ? -8.484 -14.688 -12 1 97.31 18 THR B CA 1
ATOM 629 C C . THR B 1 18 ? -9.5 -14.07 -12.953 1 97.31 18 THR B C 1
ATOM 631 O O . THR B 1 18 ? -10.703 -14.328 -12.844 1 97.31 18 THR B O 1
ATOM 634 N N . GLY B 1 19 ? -8.977 -13.172 -13.797 1 95.69 19 GLY B N 1
ATOM 635 C CA . GLY B 1 19 ? -9.703 -12.703 -14.961 1 95.69 19 GLY B CA 1
ATOM 636 C C . GLY B 1 19 ? -9.094 -13.156 -16.266 1 95.69 19 GLY B C 1
ATOM 637 O O . GLY B 1 19 ? -8.43 -14.195 -16.328 1 95.69 19 GLY B O 1
ATOM 638 N N . ALA B 1 20 ? -9.469 -12.414 -17.297 1 95.88 20 ALA B N 1
ATOM 639 C CA . ALA B 1 20 ? -8.961 -12.805 -18.609 1 95.88 20 ALA B CA 1
ATOM 640 C C . ALA B 1 20 ? -7.504 -12.391 -18.781 1 95.88 20 ALA B C 1
ATOM 642 O O . ALA B 1 20 ? -6.684 -13.172 -19.281 1 95.88 20 ALA B O 1
ATOM 643 N N . VAL B 1 21 ? -7.195 -11.242 -18.344 1 97.5 21 VAL B N 1
ATOM 644 C CA . VAL B 1 21 ? -5.863 -10.695 -18.562 1 97.5 21 VAL B CA 1
ATOM 645 C C . VAL B 1 21 ? -5.156 -10.5 -17.234 1 97.5 21 VAL B C 1
ATOM 647 O O . VAL B 1 21 ? -3.959 -10.766 -17.109 1 97.5 21 VAL B O 1
ATOM 650 N N . ASN B 1 22 ? -5.941 -10.125 -16.219 1 98.5 22 ASN B N 1
ATOM 651 C CA . ASN B 1 22 ? -5.383 -9.812 -14.914 1 98.5 22 ASN B CA 1
ATOM 652 C C . ASN B 1 22 ? -6.031 -10.648 -13.812 1 98.5 22 ASN B C 1
ATOM 654 O O . ASN B 1 22 ? -7.008 -11.359 -14.07 1 98.5 22 ASN B O 1
ATOM 658 N N . ALA B 1 23 ? -5.398 -10.633 -12.727 1 98.56 23 ALA B N 1
ATOM 659 C CA . ALA B 1 23 ? -5.938 -11.211 -11.5 1 98.56 23 ALA B CA 1
ATOM 660 C C . ALA B 1 23 ? -5.852 -10.219 -10.344 1 98.56 23 ALA B C 1
ATOM 662 O O . ALA B 1 23 ? -5.047 -9.289 -10.367 1 98.56 23 ALA B O 1
ATOM 663 N N . ILE B 1 24 ? -6.73 -10.398 -9.414 1 98.81 24 ILE B N 1
ATOM 664 C CA . ILE B 1 24 ? -6.578 -9.758 -8.117 1 98.81 24 ILE B CA 1
ATOM 665 C C . ILE B 1 24 ? -5.938 -10.727 -7.129 1 98.81 24 ILE B C 1
ATOM 667 O O . ILE B 1 24 ? -6.496 -11.789 -6.832 1 98.81 24 ILE B O 1
ATOM 671 N N . VAL B 1 25 ? -4.773 -10.398 -6.695 1 98.88 25 VAL B N 1
ATOM 672 C CA . VAL B 1 25 ? -4.07 -11.172 -5.684 1 98.88 25 VAL B CA 1
ATOM 673 C C . VAL B 1 25 ? -4.195 -10.492 -4.324 1 98.88 25 VAL B C 1
ATOM 675 O O . VAL B 1 25 ? -3.951 -9.289 -4.203 1 98.88 25 VAL B O 1
ATOM 678 N N . THR B 1 26 ? -4.59 -11.219 -3.344 1 98.94 26 THR B N 1
ATOM 679 C CA . THR B 1 26 ? -4.684 -10.664 -1.997 1 98.94 26 THR B CA 1
ATOM 680 C C . THR B 1 26 ? -3.607 -11.258 -1.093 1 98.94 26 THR B C 1
ATOM 682 O O . THR B 1 26 ? -3.406 -12.477 -1.077 1 98.94 26 THR B O 1
ATOM 685 N N . ILE B 1 27 ? -2.93 -10.398 -0.435 1 98.88 27 ILE B N 1
ATOM 686 C CA . ILE B 1 27 ? -1.838 -10.766 0.459 1 98.88 27 ILE B CA 1
ATOM 687 C C . ILE B 1 27 ? -2.176 -10.344 1.888 1 98.88 27 ILE B C 1
ATOM 689 O O . ILE B 1 27 ? -2.469 -9.172 2.143 1 98.88 27 ILE B O 1
ATOM 693 N N . ASP B 1 28 ? -2.225 -11.273 2.822 1 98.88 28 ASP B N 1
ATOM 694 C CA . ASP B 1 28 ? -2.322 -10.984 4.25 1 98.88 28 ASP B CA 1
ATOM 695 C C . ASP B 1 28 ? -0.977 -10.539 4.816 1 98.88 28 ASP B C 1
ATOM 697 O O . ASP B 1 28 ? -0.029 -11.328 4.871 1 98.88 28 ASP B O 1
ATOM 701 N N . ILE B 1 29 ? -0.887 -9.328 5.262 1 98.5 29 ILE B N 1
ATOM 702 C CA . ILE B 1 29 ? 0.392 -8.789 5.715 1 98.5 29 ILE B CA 1
ATOM 703 C C . ILE B 1 29 ? 0.405 -8.703 7.238 1 98.5 29 ILE B C 1
ATOM 705 O O . ILE B 1 29 ? 1.258 -8.031 7.824 1 98.5 29 ILE B O 1
ATOM 709 N N . GLY B 1 30 ? -0.593 -9.305 7.895 1 97.5 30 GLY B N 1
ATOM 710 C CA . GLY B 1 30 ? -0.668 -9.359 9.344 1 97.5 30 GLY B CA 1
ATOM 711 C C . GLY B 1 30 ? -1.443 -8.203 9.945 1 97.5 30 GLY B C 1
ATOM 712 O O . GLY B 1 30 ? -1.757 -7.234 9.258 1 97.5 30 GLY B O 1
ATOM 713 N N . GLY B 1 31 ? -1.847 -8.391 11.32 1 95.62 31 GLY B N 1
ATOM 714 C CA . GLY B 1 31 ? -2.547 -7.344 12.047 1 95.62 31 GLY B CA 1
ATOM 715 C C . GLY B 1 31 ? -3.941 -7.074 11.516 1 95.62 31 GLY B C 1
ATOM 716 O O . GLY B 1 31 ? -4.48 -5.98 11.695 1 95.62 31 GLY B O 1
ATOM 717 N N . GLY B 1 32 ? -4.461 -8 10.766 1 96.44 32 GLY B N 1
ATOM 718 C CA . GLY B 1 32 ? -5.789 -7.832 10.195 1 96.44 32 GLY B CA 1
ATOM 719 C C . GLY B 1 32 ? -5.781 -7.059 8.891 1 96.44 32 GLY B C 1
ATOM 720 O O . GLY B 1 32 ? -6.84 -6.68 8.383 1 96.44 32 GLY B O 1
ATOM 721 N N . ASN B 1 33 ? -4.629 -6.895 8.344 1 98.12 33 ASN B N 1
ATOM 722 C CA . ASN B 1 33 ? -4.512 -6.129 7.105 1 98.12 33 ASN B CA 1
ATOM 723 C C . ASN B 1 33 ? -4.332 -7.039 5.895 1 98.12 33 ASN B C 1
ATOM 725 O O . ASN B 1 33 ? -3.395 -7.84 5.848 1 98.12 33 ASN B O 1
ATOM 729 N N . ILE B 1 34 ? -5.191 -6.898 4.949 1 98.62 34 ILE B N 1
ATOM 730 C CA . ILE B 1 34 ? -5.113 -7.598 3.674 1 98.62 34 ILE B CA 1
ATOM 731 C C . ILE B 1 34 ? -4.91 -6.59 2.545 1 98.62 34 ILE B C 1
ATOM 733 O O . ILE B 1 34 ? -5.621 -5.582 2.469 1 98.62 34 ILE B O 1
ATOM 737 N N . VAL B 1 35 ? -3.906 -6.828 1.7 1 98.88 35 VAL B N 1
ATOM 738 C CA . VAL B 1 35 ? -3.604 -5.949 0.574 1 98.88 35 VAL B CA 1
ATOM 739 C C . VAL B 1 35 ? -4.02 -6.625 -0.732 1 98.88 35 VAL B C 1
ATOM 741 O O . VAL B 1 35 ? -3.648 -7.77 -0.992 1 98.88 35 VAL B O 1
ATOM 744 N N . SER B 1 36 ? -4.777 -5.926 -1.559 1 98.88 36 SER B N 1
ATOM 745 C CA . SER B 1 36 ? -5.137 -6.387 -2.896 1 98.88 36 SER B CA 1
ATOM 746 C C . SER B 1 36 ? -4.219 -5.781 -3.953 1 98.88 36 SER B C 1
ATOM 748 O O . SER B 1 36 ? -3.883 -4.598 -3.887 1 98.88 36 SER B O 1
ATOM 750 N N . SER B 1 37 ? -3.855 -6.605 -4.887 1 98.88 37 SER B N 1
ATOM 751 C CA . SER B 1 37 ? -3.031 -6.191 -6.02 1 98.88 37 SER B CA 1
ATOM 752 C C . SER B 1 37 ? -3.625 -6.672 -7.34 1 98.88 37 SER B C 1
ATOM 754 O O . SER B 1 37 ? -4.062 -7.816 -7.449 1 98.88 37 SER B O 1
ATOM 756 N N . THR B 1 38 ? -3.652 -5.793 -8.312 1 98.75 38 THR B N 1
ATOM 757 C CA . THR B 1 38 ? -3.947 -6.223 -9.672 1 98.75 38 THR B CA 1
ATOM 758 C C . THR B 1 38 ? -2.67 -6.645 -10.398 1 98.75 38 THR B C 1
ATOM 760 O O . THR B 1 38 ? -1.771 -5.824 -10.602 1 98.75 38 THR B O 1
ATOM 763 N N . VAL B 1 39 ? -2.57 -7.809 -10.781 1 98.38 39 VAL B N 1
ATOM 764 C CA . VAL B 1 39 ? -1.388 -8.43 -11.367 1 98.38 39 VAL B CA 1
ATOM 765 C C . VAL B 1 39 ? -1.755 -9.094 -12.688 1 98.38 39 VAL B C 1
ATOM 767 O O . VAL B 1 39 ? -2.842 -9.664 -12.828 1 98.38 39 VAL B O 1
ATOM 770 N N . SER B 1 40 ? -0.821 -8.984 -13.594 1 98 40 SER B N 1
ATOM 771 C CA . SER B 1 40 ? -1.112 -9.664 -14.859 1 98 40 SER B CA 1
ATOM 772 C C . SER B 1 40 ? -1.123 -11.18 -14.68 1 98 40 SER B C 1
ATOM 774 O O . SER B 1 40 ? -0.413 -11.711 -13.82 1 98 40 SER B O 1
ATOM 776 N N . MET B 1 41 ? -1.896 -11.883 -15.586 1 98 41 MET B N 1
ATOM 777 C CA . MET B 1 41 ? -1.916 -13.344 -15.539 1 98 41 MET B CA 1
ATOM 778 C C . MET B 1 41 ? -0.535 -13.914 -15.836 1 98 41 MET B C 1
ATOM 780 O O . MET B 1 41 ? -0.156 -14.953 -15.289 1 98 41 MET B O 1
ATOM 784 N N . ALA B 1 42 ? 0.241 -13.281 -16.688 1 97.81 42 ALA B N 1
ATOM 785 C CA . ALA B 1 42 ? 1.606 -13.719 -16.969 1 97.81 42 ALA B CA 1
ATOM 786 C C . ALA B 1 42 ? 2.461 -13.672 -15.703 1 97.81 42 ALA B C 1
ATOM 788 O O . ALA B 1 42 ? 3.221 -14.609 -15.422 1 97.81 42 ALA B O 1
ATOM 789 N N . ALA B 1 43 ? 2.359 -12.594 -14.938 1 97.38 43 ALA B N 1
ATOM 790 C CA . ALA B 1 43 ? 3.127 -12.453 -13.703 1 97.38 43 ALA B CA 1
ATOM 791 C C . ALA B 1 43 ? 2.727 -13.516 -12.688 1 97.38 43 ALA B C 1
ATOM 793 O O . ALA B 1 43 ? 3.578 -14.062 -11.984 1 97.38 43 ALA B O 1
ATOM 794 N N . VAL B 1 44 ? 1.454 -13.812 -12.547 1 98.06 44 VAL B N 1
ATOM 795 C CA . VAL B 1 44 ? 0.965 -14.844 -11.641 1 98.06 44 VAL B CA 1
ATOM 796 C C . VAL B 1 44 ? 1.647 -16.172 -11.953 1 98.06 44 VAL B C 1
ATOM 798 O O . VAL B 1 44 ? 2.105 -16.875 -11.047 1 98.06 44 VAL B O 1
ATOM 801 N N . ARG B 1 45 ? 1.714 -16.5 -13.203 1 97.5 45 ARG B N 1
ATOM 802 C CA . ARG B 1 45 ? 2.324 -17.75 -13.641 1 97.5 45 ARG B CA 1
ATOM 803 C C . ARG B 1 45 ? 3.836 -17.719 -13.445 1 97.5 45 ARG B C 1
ATOM 805 O O . ARG B 1 45 ? 4.414 -18.641 -12.883 1 97.5 45 ARG B O 1
ATOM 812 N N . ASP B 1 46 ? 4.461 -16.609 -13.906 1 97.81 46 ASP B N 1
ATOM 813 C CA . ASP B 1 46 ? 5.918 -16.5 -13.859 1 97.81 46 ASP B CA 1
ATOM 814 C C . ASP B 1 46 ? 6.422 -16.562 -12.414 1 97.81 46 ASP B C 1
ATOM 816 O O . ASP B 1 46 ? 7.492 -17.125 -12.156 1 97.81 46 ASP B O 1
ATOM 820 N N . LEU B 1 47 ? 5.691 -16 -11.492 1 97.94 47 LEU B N 1
ATOM 821 C CA . LEU B 1 47 ? 6.098 -15.961 -10.094 1 97.94 47 LEU B CA 1
ATOM 822 C C . LEU B 1 47 ? 5.566 -17.172 -9.336 1 97.94 47 LEU B C 1
ATOM 824 O O . LEU B 1 47 ? 5.867 -17.359 -8.156 1 97.94 47 LEU B O 1
ATOM 828 N N . GLU B 1 48 ? 4.711 -17.938 -10.039 1 98.06 48 GLU B N 1
ATOM 829 C CA . GLU B 1 48 ? 4.102 -19.141 -9.453 1 98.06 48 GLU B CA 1
ATOM 830 C C . GLU B 1 48 ? 3.322 -18.797 -8.188 1 98.06 48 GLU B C 1
ATOM 832 O O . GLU B 1 48 ? 3.496 -19.438 -7.152 1 98.06 48 GLU B O 1
ATOM 837 N N . LEU B 1 49 ? 2.562 -17.844 -8.281 1 98.62 49 LEU B N 1
ATOM 838 C CA . LEU B 1 49 ? 1.768 -17.422 -7.137 1 98.62 49 LEU B CA 1
ATOM 839 C C . LEU B 1 49 ? 0.648 -18.422 -6.855 1 98.62 49 LEU B C 1
ATOM 841 O O . LEU B 1 49 ? -0.003 -18.906 -7.781 1 98.62 49 LEU B O 1
ATOM 845 N N . GLU B 1 50 ? 0.433 -18.734 -5.633 1 98.44 50 GLU B N 1
ATOM 846 C CA . GLU B 1 50 ? -0.648 -19.578 -5.148 1 98.44 50 GLU B CA 1
ATOM 847 C C . GLU B 1 50 ? -1.004 -19.25 -3.701 1 98.44 50 GLU B C 1
ATOM 849 O O . GLU B 1 50 ? -0.17 -18.734 -2.953 1 98.44 50 GLU B O 1
ATOM 854 N N . VAL B 1 51 ? -2.23 -19.594 -3.418 1 98.69 51 VAL B N 1
ATOM 855 C CA . VAL B 1 51 ? -2.648 -19.375 -2.035 1 98.69 51 VAL B CA 1
ATOM 856 C C . VAL B 1 51 ? -1.718 -20.141 -1.091 1 98.69 51 VAL B C 1
ATOM 858 O O . VAL B 1 51 ? -1.397 -21.297 -1.329 1 98.69 51 VAL B O 1
ATOM 861 N N . GLY B 1 52 ? -1.294 -19.438 -0.066 1 98.69 52 GLY B N 1
ATOM 862 C CA . GLY B 1 52 ? -0.375 -20.031 0.894 1 98.69 52 GLY B CA 1
ATOM 863 C C . GLY B 1 52 ? 1.069 -19.625 0.66 1 98.69 52 GLY B C 1
ATOM 864 O O . GLY B 1 52 ? 1.916 -19.797 1.541 1 98.69 52 GLY B O 1
ATOM 865 N N . LYS B 1 53 ? 1.39 -19.141 -0.477 1 98.44 53 LYS B N 1
ATOM 866 C CA . LYS B 1 53 ? 2.756 -18.766 -0.833 1 98.44 53 LYS B CA 1
ATOM 867 C C . LYS B 1 53 ? 3.174 -17.469 -0.126 1 98.44 53 LYS B C 1
ATOM 869 O O . LYS B 1 53 ? 2.389 -16.531 -0.028 1 98.44 53 LYS B O 1
ATOM 874 N N . ASP B 1 54 ? 4.449 -17.422 0.345 1 98.62 54 ASP B N 1
ATOM 875 C CA . ASP B 1 54 ? 5.023 -16.188 0.869 1 98.62 54 ASP B CA 1
ATOM 876 C C . ASP B 1 54 ? 5.262 -15.18 -0.25 1 98.62 54 ASP B C 1
ATOM 878 O O . ASP B 1 54 ? 5.781 -15.531 -1.312 1 98.62 54 ASP B O 1
ATOM 882 N N . ALA B 1 55 ? 4.887 -13.945 -0.002 1 98.5 55 ALA B N 1
ATOM 883 C CA . ALA B 1 55 ? 5.059 -12.891 -0.99 1 98.5 55 ALA B CA 1
ATOM 884 C C . ALA B 1 55 ? 5.199 -11.523 -0.315 1 98.5 55 ALA B C 1
ATOM 886 O O . ALA B 1 55 ? 4.992 -11.406 0.895 1 98.5 55 ALA B O 1
ATOM 887 N N . TYR B 1 56 ? 5.609 -10.555 -1.091 1 98.38 56 TYR B N 1
ATOM 888 C CA . TYR B 1 56 ? 5.711 -9.172 -0.643 1 98.38 56 TYR B CA 1
ATOM 889 C C . TYR B 1 56 ? 4.723 -8.281 -1.389 1 98.38 56 TYR B C 1
ATOM 891 O O . TYR B 1 56 ? 4.555 -8.414 -2.604 1 98.38 56 TYR B O 1
ATOM 899 N N . ALA B 1 57 ? 4.035 -7.453 -0.656 1 98.75 57 ALA B N 1
ATOM 900 C CA . ALA B 1 57 ? 3.389 -6.285 -1.249 1 98.75 57 ALA B CA 1
ATOM 901 C C . ALA B 1 57 ? 4.336 -5.09 -1.277 1 98.75 57 ALA B C 1
ATOM 903 O O . ALA B 1 57 ? 4.828 -4.656 -0.234 1 98.75 57 ALA B O 1
ATOM 904 N N . ILE B 1 58 ? 4.578 -4.562 -2.422 1 98.75 58 ILE B N 1
ATOM 905 C CA . ILE B 1 58 ? 5.535 -3.482 -2.617 1 98.75 58 ILE B CA 1
ATOM 906 C C . ILE B 1 58 ? 4.832 -2.271 -3.225 1 98.75 58 ILE B C 1
ATOM 908 O O . ILE B 1 58 ? 4.145 -2.391 -4.242 1 98.75 58 ILE B O 1
ATOM 912 N N . ILE B 1 59 ? 4.969 -1.113 -2.59 1 98.75 59 ILE B N 1
ATOM 913 C CA . ILE B 1 59 ? 4.238 0.088 -2.975 1 98.75 59 ILE B CA 1
ATOM 914 C C . ILE B 1 59 ? 5.16 1.303 -2.893 1 98.75 59 ILE B C 1
ATOM 916 O O . ILE B 1 59 ? 5.766 1.562 -1.851 1 98.75 59 ILE B O 1
ATOM 920 N N . LYS B 1 60 ? 5.195 2.027 -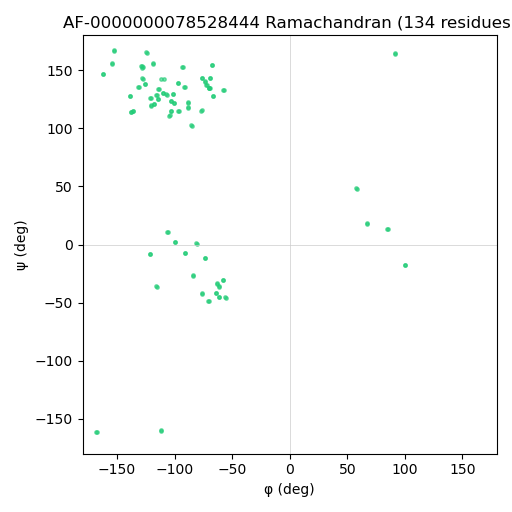3.959 1 98.44 60 LYS B N 1
ATOM 921 C CA . LYS B 1 60 ? 5.91 3.299 -3.885 1 98.44 60 LYS B CA 1
ATOM 922 C C . LYS B 1 60 ? 5.172 4.293 -2.996 1 98.44 60 LYS B C 1
ATOM 924 O O . LYS B 1 60 ? 3.943 4.387 -3.045 1 98.44 60 LYS B O 1
ATOM 929 N N . ALA B 1 61 ? 5.961 5.027 -2.311 1 98.62 61 ALA B N 1
ATOM 930 C CA . ALA B 1 61 ? 5.363 6.055 -1.461 1 98.62 61 ALA B CA 1
ATOM 931 C C . ALA B 1 61 ? 4.516 7.02 -2.285 1 98.62 61 ALA B C 1
ATOM 933 O O . ALA B 1 61 ? 3.498 7.523 -1.806 1 98.62 61 ALA B O 1
ATOM 934 N N . THR B 1 62 ? 4.867 7.23 -3.504 1 98.19 62 THR B N 1
ATOM 935 C CA . THR B 1 62 ? 4.172 8.164 -4.379 1 98.19 62 THR B CA 1
ATOM 936 C C . THR B 1 62 ? 2.822 7.598 -4.812 1 98.19 62 THR B C 1
ATOM 938 O O . THR B 1 62 ? 1.976 8.328 -5.336 1 98.19 62 THR B O 1
ATOM 941 N N . SER B 1 63 ? 2.598 6.32 -4.559 1 98.62 63 SER B N 1
ATOM 942 C CA . SER B 1 63 ? 1.354 5.676 -4.965 1 98.62 63 SER B CA 1
ATOM 943 C C . SER B 1 63 ? 0.38 5.566 -3.797 1 98.62 63 SER B C 1
ATOM 945 O O . SER B 1 63 ? -0.686 4.961 -3.926 1 98.62 63 SER B O 1
ATOM 947 N N . VAL B 1 64 ? 0.787 6.098 -2.672 1 98.81 64 VAL B N 1
ATOM 948 C CA . VAL B 1 64 ? -0.058 6.082 -1.482 1 98.81 64 VAL B CA 1
ATOM 949 C C . VAL B 1 64 ? -0.735 7.441 -1.311 1 98.81 64 VAL B C 1
ATOM 951 O O . VAL B 1 64 ? -0.062 8.461 -1.163 1 98.81 64 VAL B O 1
ATOM 954 N N . MET B 1 65 ? -2.039 7.375 -1.298 1 98.25 65 MET B N 1
ATOM 955 C CA . MET B 1 65 ? -2.805 8.57 -0.971 1 98.25 65 MET B CA 1
ATOM 956 C C . MET B 1 65 ? -3.127 8.625 0.519 1 98.25 65 MET B C 1
ATOM 958 O O . MET B 1 65 ? -3.297 7.582 1.157 1 98.25 65 MET B O 1
ATOM 962 N N . VAL B 1 66 ? -3.291 9.867 0.998 1 98.5 66 VAL B N 1
ATOM 963 C CA . VAL B 1 66 ? -3.684 10.07 2.389 1 98.5 66 VAL B CA 1
ATOM 964 C C . VAL B 1 66 ? -5.07 10.703 2.445 1 98.5 66 VAL B C 1
ATOM 966 O O . VAL B 1 66 ? -5.328 11.711 1.773 1 98.5 66 VAL B O 1
ATOM 969 N N . GLY B 1 67 ? -5.957 10.062 3.162 1 97.19 67 GLY B N 1
ATOM 970 C CA . GLY B 1 67 ? -7.297 10.586 3.387 1 97.19 67 GLY B CA 1
ATOM 971 C C . GLY B 1 67 ? -7.602 10.836 4.852 1 97.19 67 GLY B C 1
ATOM 972 O O . GLY B 1 67 ? -6.957 10.258 5.73 1 97.19 67 GLY B O 1
ATOM 973 N N . ILE B 1 68 ? -8.555 11.773 5.109 1 95.62 68 ILE B N 1
ATOM 974 C CA . ILE B 1 68 ? -9.031 12.031 6.465 1 95.62 68 ILE B CA 1
ATOM 975 C C . ILE B 1 68 ? -10.555 11.953 6.496 1 95.62 68 ILE B C 1
ATOM 977 O O . ILE B 1 68 ? -11.211 12.0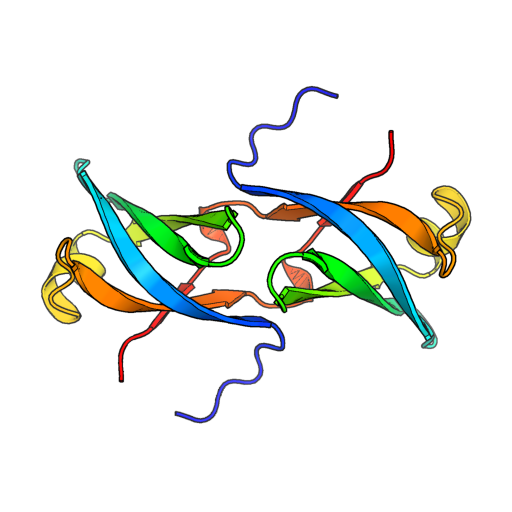47 5.453 1 95.62 68 ILE B O 1
ATOM 981 N N . ASP B 1 69 ? -11.188 11.57 7.75 1 86.81 69 ASP B N 1
ATOM 982 C CA . ASP B 1 69 ? -12.633 11.57 7.914 1 86.81 69 ASP B CA 1
ATOM 983 C C . ASP B 1 69 ? -13.188 13 7.91 1 86.81 69 ASP B C 1
ATOM 985 O O . ASP B 1 69 ? -12.531 13.922 8.398 1 86.81 69 ASP B O 1
#

Organism: NCBI:txid29354